Protein AF-A0A6B1FBA2-F1 (afdb_monomer_lite)

Sequence (169 aa):
AGSIALGFVHRDDWRVPEAFLERSCPAPGEVLRLLRRIRSGRKRAASSPLEALIGPGSARVPHLKWLHRSGALRLDPVLAEWVENWPDGEAEGPPAASGPLLELTGVAPDLAPLTTARGQALGRLRAMQRYCRTRRCRRVALLRYLGETPERRHCGSCDRCERGRRVAS

pLDDT: mean 77.86, std 15.71, range [29.22, 95.81]

Secondary structure (DSSP, 8-state):
----------TT--HHHHHHHHHHS--HHHHHHHHHHHHHHHHH-TT--HHHHH-SSGGGHHHHHHHHHTTSEEPPHHHHHHHHS--TTT--SS-TT--S--EE--PPP--HHHHHHHHHHHHHHHHHHHHHH-SS-HHHHHHHHTT---SSS--SSSHHHHHHHHH--

Structure (mmCIF, N/CA/C/O backbone):
data_AF-A0A6B1FBA2-F1
#
_entry.id   AF-A0A6B1FBA2-F1
#
loop_
_atom_site.group_PDB
_atom_site.id
_atom_site.type_symbol
_atom_site.label_atom_id
_atom_site.label_alt_id
_atom_site.label_comp_id
_atom_site.label_asym_id
_atom_site.label_entity_id
_atom_site.label_seq_id
_atom_site.pdbx_PDB_ins_code
_atom_site.Cartn_x
_atom_site.Cartn_y
_atom_site.Cartn_z
_atom_site.occupancy
_atom_site.B_iso_or_equiv
_atom_site.auth_seq_id
_atom_site.auth_comp_id
_atom_site.auth_asym_id
_atom_site.auth_atom_id
_atom_site.pdbx_PDB_model_num
ATOM 1 N N . ALA A 1 1 ? -10.438 38.300 8.761 1.00 35.00 1 ALA A N 1
ATOM 2 C CA . ALA A 1 1 ? -10.569 36.988 9.425 1.00 35.00 1 ALA A CA 1
ATOM 3 C C . ALA A 1 1 ? -11.259 36.028 8.461 1.00 35.00 1 ALA A C 1
ATOM 5 O O . ALA A 1 1 ? -12.471 36.094 8.302 1.00 35.00 1 ALA A O 1
ATOM 6 N N . GLY A 1 2 ? -10.478 35.241 7.717 1.00 31.25 2 GLY A N 1
ATOM 7 C CA . GLY A 1 2 ? -11.001 34.288 6.737 1.00 31.25 2 GLY A CA 1
ATOM 8 C C . GLY A 1 2 ? -11.476 33.024 7.441 1.00 31.25 2 GLY A C 1
ATOM 9 O O . GLY A 1 2 ? -10.662 32.272 7.969 1.00 31.25 2 GLY A O 1
ATOM 10 N N . SER A 1 3 ? -12.791 32.823 7.484 1.00 29.22 3 SER A N 1
ATOM 11 C CA . SER A 1 3 ? -13.399 31.585 7.964 1.00 29.22 3 SER A CA 1
ATOM 12 C C . SER A 1 3 ? -13.072 30.472 6.970 1.00 29.22 3 SER A C 1
ATOM 14 O O . SER A 1 3 ? -13.611 30.442 5.864 1.00 29.22 3 SER A O 1
ATOM 16 N N . ILE A 1 4 ? -12.153 29.579 7.337 1.00 34.31 4 ILE A N 1
ATOM 17 C CA . ILE A 1 4 ? -11.963 28.319 6.621 1.00 34.31 4 ILE A CA 1
ATOM 18 C C . ILE A 1 4 ? -13.212 27.494 6.916 1.00 34.31 4 ILE A C 1
ATOM 20 O O . ILE A 1 4 ? -13.359 26.925 7.999 1.00 34.31 4 ILE A O 1
ATOM 24 N N . ALA A 1 5 ? -14.134 27.464 5.957 1.00 34.12 5 ALA A N 1
ATOM 25 C CA . ALA A 1 5 ? -15.217 26.501 5.945 1.00 34.12 5 ALA A CA 1
ATOM 26 C C . ALA A 1 5 ? -14.583 25.107 5.858 1.00 34.12 5 ALA A C 1
ATOM 28 O O . ALA A 1 5 ? -14.230 24.633 4.779 1.00 34.12 5 ALA A O 1
ATOM 29 N N . LEU A 1 6 ? -14.385 24.467 7.012 1.00 37.44 6 LEU A N 1
ATOM 30 C CA . LEU A 1 6 ? -14.088 23.045 7.102 1.00 37.44 6 LEU A CA 1
ATOM 31 C C . LEU A 1 6 ? -15.294 22.318 6.510 1.00 37.44 6 LEU A C 1
ATOM 33 O O . LEU A 1 6 ? -16.288 22.073 7.194 1.00 37.44 6 LEU A O 1
ATOM 37 N N . GLY A 1 7 ? -15.230 22.054 5.203 1.00 38.41 7 GLY A N 1
ATOM 38 C CA . GLY A 1 7 ? -16.217 21.263 4.493 1.00 38.41 7 GLY A CA 1
ATOM 39 C C . GLY A 1 7 ? -16.439 19.972 5.266 1.00 38.41 7 GLY A C 1
ATOM 40 O O . GLY A 1 7 ? -15.494 19.233 5.546 1.00 38.41 7 GLY A O 1
ATOM 41 N N . PHE A 1 8 ? -17.685 19.740 5.674 1.00 40.06 8 PHE A N 1
ATOM 42 C CA . PHE A 1 8 ? -18.096 18.514 6.338 1.00 40.06 8 PHE A CA 1
ATOM 43 C C . PHE A 1 8 ? -17.700 17.330 5.450 1.00 40.06 8 PHE A C 1
ATOM 45 O O . PHE A 1 8 ? -18.339 17.074 4.430 1.00 40.06 8 PHE A O 1
ATOM 52 N N . VAL A 1 9 ? -16.648 16.603 5.834 1.00 48.12 9 VAL A N 1
ATOM 53 C CA . VAL A 1 9 ? -16.300 15.322 5.216 1.00 48.12 9 VAL A CA 1
ATOM 54 C C . VAL A 1 9 ? -17.497 14.406 5.446 1.00 48.12 9 VAL A C 1
ATOM 56 O O . VAL A 1 9 ? -17.805 14.039 6.586 1.00 48.12 9 VAL A O 1
ATOM 59 N N . HIS A 1 10 ? -18.238 14.122 4.372 1.00 50.69 10 HIS A N 1
ATOM 60 C CA . HIS A 1 10 ? -19.458 13.332 4.442 1.00 50.69 10 HIS A CA 1
ATOM 61 C C . HIS A 1 10 ? -19.144 11.978 5.082 1.00 50.69 10 HIS A C 1
ATOM 63 O O . HIS A 1 10 ? -18.052 11.426 4.942 1.00 50.69 10 HIS A O 1
ATOM 69 N N . ARG A 1 11 ? -20.127 11.413 5.783 1.00 51.66 11 ARG A N 1
ATOM 70 C CA . ARG A 1 11 ? -19.979 10.197 6.594 1.00 51.66 11 ARG A CA 1
ATOM 71 C C . ARG A 1 11 ? -19.453 8.989 5.804 1.00 51.66 11 ARG A C 1
ATOM 73 O O . ARG A 1 11 ? -18.939 8.072 6.438 1.00 51.66 11 ARG A O 1
ATOM 80 N N . ASP A 1 12 ? -19.502 9.045 4.474 1.00 56.59 12 ASP A N 1
ATOM 81 C CA . ASP A 1 12 ? -19.060 8.032 3.510 1.00 56.59 12 ASP A CA 1
ATOM 82 C C . ASP A 1 12 ? -18.061 8.572 2.472 1.00 56.59 12 ASP A C 1
ATOM 84 O O . ASP A 1 12 ? -17.945 8.008 1.390 1.00 56.59 12 ASP A O 1
ATOM 88 N N . ASP A 1 13 ? -17.336 9.654 2.767 1.00 68.06 13 ASP A N 1
ATOM 89 C CA . ASP A 1 13 ? -16.312 10.162 1.853 1.00 68.06 13 ASP A CA 1
ATOM 90 C C . ASP A 1 13 ? -15.094 9.221 1.817 1.00 68.06 13 ASP A C 1
ATOM 92 O O . ASP A 1 13 ? -14.180 9.267 2.645 1.00 68.06 13 ASP A O 1
ATOM 96 N N . TRP A 1 14 ? -15.132 8.290 0.866 1.00 69.44 14 TRP A N 1
ATOM 97 C CA . TRP A 1 14 ? -14.078 7.320 0.586 1.00 69.44 14 TRP A CA 1
ATOM 98 C C . TRP A 1 14 ? -12.980 7.892 -0.313 1.00 69.44 14 TRP A C 1
ATOM 100 O O . TRP A 1 14 ? -11.947 7.242 -0.467 1.00 69.44 14 TRP A O 1
ATOM 110 N N . ARG A 1 15 ? -13.153 9.106 -0.853 1.00 74.31 15 ARG A N 1
ATOM 111 C CA . ARG A 1 15 ? -12.244 9.674 -1.856 1.00 74.31 15 ARG A CA 1
ATOM 112 C C . ARG A 1 15 ? -10.871 9.978 -1.274 1.00 74.31 15 ARG A C 1
ATOM 114 O O . ARG A 1 15 ? -9.863 9.652 -1.890 1.00 74.31 15 ARG A O 1
ATOM 121 N N . VAL A 1 16 ? -10.813 10.550 -0.069 1.00 75.00 16 VAL A N 1
ATOM 122 C CA . VAL A 1 16 ? -9.533 10.878 0.586 1.00 75.00 16 VAL A CA 1
ATOM 123 C C . VAL A 1 16 ? -8.763 9.612 0.992 1.00 75.00 16 VAL A C 1
ATOM 125 O O . VAL A 1 16 ? -7.593 9.489 0.620 1.00 75.00 16 VAL A O 1
ATOM 128 N N . PRO A 1 17 ? -9.373 8.629 1.688 1.00 77.25 17 PRO A N 1
ATOM 129 C CA . PRO A 1 17 ? -8.674 7.389 2.004 1.00 77.25 17 PRO A CA 1
ATOM 130 C C . PRO A 1 17 ? -8.264 6.576 0.777 1.00 77.25 17 PRO A C 1
ATOM 132 O O . PRO A 1 17 ? -7.209 5.949 0.794 1.00 77.25 17 PRO A O 1
ATOM 135 N N . GLU A 1 18 ? -9.074 6.568 -0.280 1.00 78.38 18 GLU A N 1
ATOM 136 C CA . GLU A 1 18 ? -8.718 5.877 -1.514 1.00 78.38 18 GLU A CA 1
ATOM 137 C C . GLU A 1 18 ? -7.554 6.562 -2.232 1.00 78.38 18 GLU A C 1
ATOM 139 O O . GLU A 1 18 ? -6.600 5.882 -2.599 1.00 78.38 18 GLU A O 1
ATOM 144 N N . ALA A 1 19 ? -7.571 7.890 -2.363 1.00 77.69 19 ALA A N 1
ATOM 145 C CA . ALA A 1 19 ? -6.457 8.625 -2.953 1.00 77.69 19 ALA A CA 1
ATOM 146 C C . ALA A 1 19 ? -5.146 8.361 -2.194 1.00 77.69 19 ALA A C 1
ATOM 148 O O . ALA A 1 19 ? -4.102 8.148 -2.810 1.00 77.69 19 ALA A O 1
ATOM 149 N N . PHE A 1 20 ? -5.199 8.301 -0.860 1.00 79.56 20 PHE A N 1
ATOM 150 C CA . PHE A 1 20 ? -4.050 7.927 -0.036 1.00 79.56 20 PHE A CA 1
ATOM 151 C C . PHE A 1 20 ? -3.588 6.482 -0.289 1.00 79.56 20 PHE A C 1
ATOM 153 O O . PHE A 1 20 ? -2.387 6.219 -0.395 1.00 79.56 20 PHE A O 1
ATOM 160 N N . LEU A 1 21 ? -4.528 5.538 -0.413 1.00 83.31 21 LEU A N 1
ATOM 161 C CA . LEU A 1 21 ? -4.221 4.142 -0.726 1.00 83.31 21 LEU A CA 1
ATOM 162 C C . LEU A 1 21 ? -3.608 3.986 -2.116 1.00 83.31 21 LEU A C 1
ATOM 164 O O . LEU A 1 21 ? -2.653 3.231 -2.247 1.00 83.31 21 LEU A O 1
ATOM 168 N N . GLU A 1 22 ? -4.096 4.698 -3.131 1.00 81.88 22 GLU A N 1
ATOM 169 C CA . GLU A 1 22 ? -3.508 4.666 -4.475 1.00 81.88 22 GLU A CA 1
ATOM 170 C C . GLU A 1 22 ? -2.104 5.277 -4.512 1.00 81.88 22 GLU A C 1
ATOM 172 O O . GLU A 1 22 ? -1.227 4.757 -5.201 1.00 81.88 22 GLU A O 1
ATOM 177 N N . ARG A 1 23 ? -1.851 6.330 -3.724 1.00 80.56 23 ARG A N 1
ATOM 178 C CA . ARG A 1 23 ? -0.509 6.920 -3.591 1.00 80.56 23 ARG A CA 1
ATOM 179 C C . ARG A 1 23 ? 0.477 6.005 -2.865 1.00 80.56 23 ARG A C 1
ATOM 181 O O . ARG A 1 23 ? 1.642 5.942 -3.237 1.00 80.56 23 ARG A O 1
ATOM 188 N N . SER A 1 24 ? 0.009 5.274 -1.855 1.00 79.12 24 SER A N 1
ATOM 189 C CA . SER A 1 24 ? 0.869 4.440 -1.002 1.00 79.12 24 SER A CA 1
ATOM 190 C C . SER A 1 24 ? 1.047 3.011 -1.523 1.00 79.12 24 SER A C 1
ATOM 192 O O . SER A 1 24 ? 2.097 2.394 -1.353 1.00 79.12 24 SER A O 1
ATOM 194 N N . CYS A 1 25 ? -0.014 2.439 -2.088 1.00 86.12 25 CYS A N 1
ATOM 195 C CA . CYS A 1 25 ? -0.141 1.031 -2.459 1.00 86.12 25 CYS A CA 1
ATOM 196 C C . CYS A 1 25 ? -1.031 0.917 -3.714 1.00 86.12 25 CYS A C 1
ATOM 198 O O . CYS A 1 25 ? -2.195 0.499 -3.597 1.00 86.12 25 CYS A O 1
ATOM 200 N N . PRO A 1 26 ? -0.519 1.296 -4.902 1.00 88.56 26 PRO A N 1
ATOM 201 C CA . PRO A 1 26 ? -1.318 1.365 -6.122 1.00 88.56 26 PRO A CA 1
ATOM 202 C C . PRO A 1 26 ? -1.982 0.026 -6.454 1.00 88.56 26 PRO A C 1
ATOM 204 O O . PRO A 1 26 ? -1.472 -1.047 -6.120 1.00 88.56 26 PRO A O 1
ATOM 207 N N . ALA A 1 27 ? -3.139 0.059 -7.109 1.00 89.00 27 ALA A N 1
ATOM 208 C CA . ALA A 1 27 ? -3.820 -1.174 -7.489 1.00 89.00 27 ALA A CA 1
ATOM 209 C C . ALA A 1 27 ? -2.959 -2.022 -8.464 1.00 89.00 27 ALA A C 1
ATOM 211 O O . ALA A 1 27 ? -2.482 -1.493 -9.474 1.00 89.00 27 ALA A O 1
ATOM 212 N N . PRO A 1 28 ? -2.817 -3.353 -8.262 1.00 91.06 28 PRO A N 1
ATOM 213 C CA . PRO A 1 28 ? -2.032 -4.213 -9.160 1.00 91.06 28 PRO A CA 1
ATOM 214 C C . PRO A 1 28 ? -2.448 -4.114 -10.633 1.00 91.06 28 PRO A C 1
ATOM 216 O O . PRO A 1 28 ? -1.610 -4.103 -11.534 1.00 91.06 28 PRO A O 1
ATOM 219 N N . GLY A 1 29 ? -3.753 -3.975 -10.889 1.00 90.75 29 GLY A N 1
ATOM 220 C CA . GLY A 1 29 ? -4.280 -3.782 -12.238 1.00 90.75 29 GLY A CA 1
ATOM 221 C C . GLY A 1 29 ? -3.806 -2.481 -12.893 1.00 90.75 29 GLY A C 1
ATOM 222 O O . GLY A 1 29 ? -3.501 -2.482 -14.084 1.00 90.75 29 GLY A O 1
ATOM 223 N N . GLU A 1 30 ? -3.697 -1.388 -12.132 1.00 89.69 30 GLU A N 1
ATOM 224 C CA . GLU A 1 30 ? -3.187 -0.105 -12.633 1.00 89.69 30 GLU A CA 1
ATOM 225 C C . GLU A 1 30 ? -1.685 -0.155 -12.914 1.00 89.69 30 GLU A C 1
ATOM 227 O O . GLU A 1 30 ? -1.228 0.321 -13.954 1.00 89.69 30 GLU A O 1
ATOM 232 N N . VAL A 1 31 ? -0.921 -0.835 -12.058 1.00 90.94 31 VAL A N 1
ATOM 233 C CA . VAL A 1 31 ? 0.511 -1.083 -12.278 1.00 90.94 31 VAL A CA 1
ATOM 234 C C . VAL A 1 31 ? 0.734 -1.858 -13.576 1.00 90.94 31 VAL A C 1
ATOM 236 O O . VAL A 1 31 ? 1.542 -1.462 -14.420 1.00 90.94 31 VAL A O 1
ATOM 239 N N . LEU A 1 32 ? -0.036 -2.927 -13.795 1.00 91.38 32 LEU A N 1
ATOM 240 C CA . LEU A 1 32 ? 0.027 -3.700 -15.034 1.00 91.38 32 LEU A CA 1
ATOM 241 C C . LEU A 1 32 ? -0.436 -2.904 -16.259 1.00 91.38 32 LEU A C 1
ATOM 243 O O . LEU A 1 32 ? 0.078 -3.129 -17.358 1.00 91.38 32 LEU A O 1
ATOM 247 N N . ARG A 1 33 ? -1.420 -2.007 -16.111 1.00 90.38 33 ARG A N 1
ATOM 248 C CA . ARG A 1 33 ? -1.846 -1.102 -17.190 1.00 90.38 33 ARG A CA 1
ATOM 249 C C . ARG A 1 33 ? -0.726 -0.140 -17.567 1.00 90.38 33 ARG A C 1
ATOM 251 O O . ARG A 1 33 ? -0.450 0.005 -18.759 1.00 90.38 33 ARG A O 1
ATOM 258 N N . LEU A 1 34 ? -0.043 0.450 -16.586 1.00 87.12 34 LEU A N 1
ATOM 259 C CA . LEU A 1 34 ? 1.104 1.316 -16.842 1.00 87.12 34 LEU A CA 1
ATOM 260 C C . LEU A 1 34 ? 2.241 0.548 -17.526 1.00 87.12 34 LEU A C 1
ATOM 262 O O . LEU A 1 34 ? 2.741 0.997 -18.554 1.00 87.12 34 LEU A O 1
ATOM 266 N N . LEU A 1 35 ? 2.598 -0.640 -17.032 1.00 87.62 35 LEU A N 1
ATOM 267 C CA . LEU A 1 35 ? 3.647 -1.458 -17.647 1.00 87.62 35 LEU A CA 1
ATOM 268 C C . LEU A 1 35 ? 3.313 -1.830 -19.100 1.00 87.62 35 LEU A C 1
ATOM 270 O O . LEU A 1 35 ? 4.174 -1.755 -19.978 1.00 87.62 35 LEU A O 1
ATOM 274 N N . ARG A 1 36 ? 2.053 -2.188 -19.385 1.00 88.88 36 ARG A N 1
ATOM 275 C CA . ARG A 1 36 ? 1.575 -2.440 -20.755 1.00 88.88 36 ARG A CA 1
ATOM 276 C C . ARG A 1 36 ? 1.690 -1.197 -21.633 1.00 88.88 36 ARG A C 1
ATOM 278 O O . ARG A 1 36 ? 2.160 -1.307 -22.765 1.00 88.88 36 ARG A O 1
ATOM 285 N N . ARG A 1 37 ? 1.325 -0.025 -21.108 1.00 85.31 37 ARG A N 1
ATOM 286 C CA . ARG A 1 37 ? 1.469 1.256 -21.808 1.00 85.31 37 ARG A CA 1
ATOM 287 C C . ARG A 1 37 ? 2.935 1.544 -22.137 1.00 85.31 37 ARG A C 1
ATOM 289 O O . ARG A 1 37 ? 3.231 1.792 -23.303 1.00 85.31 37 ARG A O 1
ATOM 296 N N . ILE A 1 38 ? 3.848 1.403 -21.171 1.00 82.38 38 ILE A N 1
ATOM 297 C CA . ILE A 1 38 ? 5.298 1.585 -21.369 1.00 82.38 38 ILE A CA 1
ATOM 298 C C . ILE A 1 38 ? 5.825 0.629 -22.450 1.00 82.38 38 ILE A C 1
ATOM 300 O O . ILE A 1 38 ? 6.469 1.068 -23.402 1.00 82.38 38 ILE A O 1
ATOM 304 N N . ARG A 1 39 ? 5.483 -0.665 -22.366 1.00 84.19 39 ARG A N 1
ATOM 305 C CA . ARG A 1 39 ? 5.849 -1.673 -23.379 1.00 84.19 39 ARG A CA 1
ATOM 306 C C . ARG A 1 39 ? 5.338 -1.308 -24.773 1.00 84.19 39 ARG A C 1
ATOM 308 O O . ARG A 1 39 ? 6.073 -1.437 -25.747 1.00 84.19 39 ARG A O 1
ATOM 315 N N . SER A 1 40 ? 4.091 -0.852 -24.877 1.00 81.69 40 SER A N 1
ATOM 316 C CA . SER A 1 40 ? 3.491 -0.466 -26.158 1.00 81.69 40 SER A CA 1
ATOM 317 C C . SER A 1 40 ? 4.092 0.817 -26.744 1.00 81.69 40 SER A C 1
ATOM 319 O O . SER A 1 40 ? 4.257 0.902 -27.957 1.00 81.69 40 SER A O 1
ATOM 321 N N . GLY A 1 41 ? 4.468 1.781 -25.896 1.00 75.19 41 GLY A N 1
ATOM 322 C CA . GLY A 1 41 ? 5.102 3.035 -26.304 1.00 75.19 41 GLY A CA 1
ATOM 323 C C . GLY A 1 41 ? 6.516 2.816 -26.835 1.00 75.19 41 GLY A C 1
ATOM 324 O O . GLY A 1 41 ? 6.831 3.279 -27.926 1.00 75.19 41 GLY A O 1
ATOM 325 N N . ARG A 1 42 ? 7.321 1.991 -26.148 1.00 70.81 42 ARG A N 1
ATOM 326 C CA . ARG A 1 42 ? 8.660 1.577 -26.614 1.00 70.81 42 ARG A CA 1
ATOM 327 C C . ARG A 1 42 ? 8.639 0.888 -27.979 1.00 70.81 42 ARG A C 1
ATOM 329 O O . ARG A 1 42 ? 9.555 1.087 -28.766 1.00 70.81 42 ARG A O 1
ATOM 336 N N . LYS A 1 43 ? 7.602 0.092 -28.276 1.00 67.50 43 LYS A N 1
ATOM 337 C CA . LYS A 1 43 ? 7.435 -0.533 -29.602 1.00 67.50 43 LYS A CA 1
ATOM 338 C C . LYS A 1 43 ? 7.170 0.485 -30.717 1.00 67.50 43 LYS A C 1
ATOM 340 O O . LYS A 1 43 ? 7.442 0.179 -31.869 1.00 67.50 43 LYS A O 1
ATOM 345 N N . ARG A 1 44 ? 6.597 1.649 -30.392 1.00 60.78 44 ARG A N 1
ATOM 346 C CA . ARG A 1 44 ? 6.187 2.676 -31.366 1.00 60.78 44 ARG A CA 1
ATOM 347 C C . ARG A 1 44 ? 7.224 3.787 -31.542 1.00 60.78 44 ARG A C 1
ATOM 349 O O . ARG A 1 44 ? 7.284 4.369 -32.615 1.00 60.78 44 ARG A O 1
ATOM 356 N N . ALA A 1 45 ? 8.036 4.062 -30.522 1.00 57.91 45 ALA A N 1
ATOM 357 C CA . ALA A 1 45 ? 9.146 5.006 -30.586 1.00 57.91 45 ALA A CA 1
ATOM 358 C C . ALA A 1 45 ? 10.243 4.594 -29.589 1.00 57.91 45 ALA A C 1
ATOM 360 O O . ALA A 1 45 ? 9.987 4.491 -28.386 1.00 57.91 45 ALA A O 1
ATOM 361 N N . ALA A 1 46 ? 11.463 4.370 -30.091 1.00 54.94 46 ALA A N 1
ATOM 362 C CA . ALA A 1 46 ? 12.610 3.893 -29.308 1.00 54.94 46 ALA A CA 1
ATOM 363 C C . ALA A 1 46 ? 13.014 4.846 -28.160 1.00 54.94 46 ALA A C 1
ATOM 365 O O . ALA A 1 46 ? 13.579 4.401 -27.163 1.00 54.94 46 ALA A O 1
ATOM 366 N N . SER A 1 47 ? 12.659 6.128 -28.268 1.00 54.00 47 SER A N 1
ATOM 367 C CA . SER A 1 47 ? 12.956 7.199 -27.312 1.00 54.00 47 SER A CA 1
ATOM 368 C C . SER A 1 47 ? 11.714 8.061 -27.046 1.00 54.00 47 SER A C 1
ATOM 370 O O . SER A 1 47 ? 11.672 9.249 -27.347 1.00 54.00 47 SER A O 1
ATOM 372 N N . SER A 1 48 ? 10.651 7.463 -26.499 1.00 55.62 48 SER A N 1
ATOM 373 C CA . SER A 1 48 ? 9.528 8.267 -25.993 1.00 55.62 48 SER A CA 1
ATOM 374 C C . SER A 1 48 ? 9.934 8.983 -24.697 1.00 55.62 48 SER A C 1
ATOM 376 O O . SER A 1 48 ? 10.408 8.298 -23.783 1.00 55.62 48 SER A O 1
ATOM 378 N N . PRO A 1 49 ? 9.711 10.307 -24.573 1.00 62.59 49 PRO A N 1
ATOM 379 C CA . PRO A 1 49 ? 9.878 11.020 -23.313 1.00 62.59 49 PRO A CA 1
ATOM 380 C C . PRO A 1 49 ? 9.058 10.349 -22.214 1.00 62.59 49 PRO 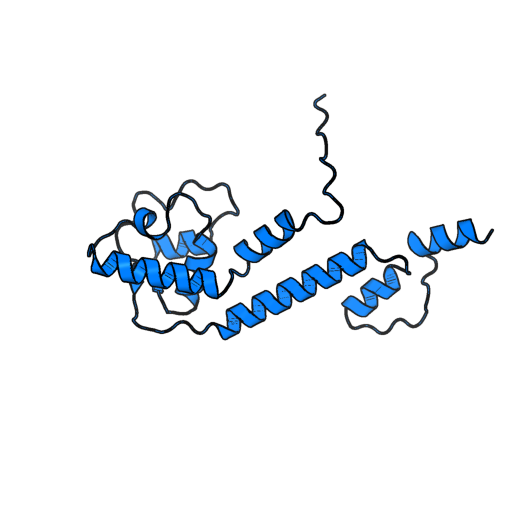A C 1
ATOM 382 O O . PRO A 1 49 ? 7.942 9.877 -22.458 1.00 62.59 49 PRO A O 1
ATOM 385 N N . LEU A 1 50 ? 9.601 10.318 -20.999 1.00 64.75 50 LEU A N 1
ATOM 386 C CA . LEU A 1 50 ? 8.945 9.736 -19.833 1.00 64.75 50 LEU A CA 1
ATOM 387 C C . LEU A 1 50 ? 7.506 10.260 -19.689 1.00 64.75 50 LEU A C 1
ATOM 389 O O . LEU A 1 50 ? 6.573 9.472 -19.558 1.00 64.75 50 LEU A O 1
ATOM 393 N N . GLU A 1 51 ? 7.311 11.568 -19.835 1.00 65.12 51 GLU A N 1
ATOM 394 C CA . GLU A 1 51 ? 6.013 12.250 -19.759 1.00 65.12 51 GLU A CA 1
ATOM 395 C C . GLU A 1 51 ? 4.980 11.722 -20.767 1.00 65.12 51 GLU A C 1
ATOM 397 O O . GLU A 1 51 ? 3.800 11.594 -20.440 1.00 65.12 51 GLU A O 1
ATOM 402 N N . ALA A 1 52 ? 5.399 11.300 -21.965 1.00 65.19 52 ALA A N 1
ATOM 403 C CA . ALA A 1 52 ? 4.497 10.678 -22.938 1.00 65.19 52 ALA A CA 1
ATOM 404 C C . ALA A 1 52 ? 3.992 9.298 -22.456 1.00 65.19 52 ALA A C 1
ATOM 406 O O . ALA A 1 52 ? 2.857 8.879 -22.737 1.00 65.19 52 ALA A O 1
ATOM 407 N N . LEU A 1 53 ? 4.824 8.586 -21.688 1.00 65.19 53 LEU A N 1
ATOM 408 C CA . LEU A 1 53 ? 4.541 7.248 -21.171 1.00 65.19 53 LEU A CA 1
ATOM 409 C C . LEU A 1 53 ? 3.704 7.288 -19.887 1.00 65.19 53 LEU A C 1
ATOM 411 O O . LEU A 1 53 ? 2.716 6.551 -19.788 1.00 65.19 53 LEU A O 1
ATOM 415 N N . ILE A 1 54 ? 4.045 8.160 -18.936 1.00 67.44 54 ILE A N 1
ATOM 416 C CA . ILE A 1 54 ? 3.301 8.313 -17.675 1.00 67.44 54 ILE A CA 1
ATOM 417 C C . ILE A 1 54 ? 2.108 9.266 -17.770 1.00 67.44 54 ILE A C 1
ATOM 419 O O . ILE A 1 54 ? 1.153 9.076 -17.016 1.00 67.44 54 ILE A O 1
ATOM 423 N N . GLY A 1 55 ? 2.055 10.136 -18.776 1.00 64.25 55 GLY A N 1
ATOM 424 C CA . GLY A 1 55 ? 1.048 11.187 -18.904 1.00 64.25 55 GLY A CA 1
ATOM 425 C C . GLY A 1 55 ? 1.438 12.453 -18.133 1.00 64.25 55 GLY A C 1
ATOM 426 O O . GLY A 1 55 ? 2.371 12.414 -17.331 1.00 64.25 55 GLY A O 1
ATOM 427 N N . PRO A 1 56 ? 0.733 13.571 -18.375 1.00 56.66 56 PRO A N 1
ATOM 428 C CA . PRO A 1 56 ? 0.956 14.801 -17.632 1.00 56.66 56 PRO A CA 1
ATOM 429 C C . PRO A 1 56 ? 0.570 14.600 -16.164 1.00 56.66 56 PRO A C 1
ATOM 431 O O . PRO A 1 56 ? -0.492 14.053 -15.852 1.00 56.66 56 PRO A O 1
ATOM 434 N N . GLY A 1 57 ? 1.438 15.063 -15.272 1.00 61.47 57 GLY A N 1
ATOM 435 C CA . GLY A 1 57 ? 1.213 15.021 -13.836 1.00 61.47 57 GLY A CA 1
ATOM 436 C C . GLY A 1 57 ? 1.706 13.750 -13.144 1.00 61.47 57 GLY A C 1
ATOM 437 O O . GLY A 1 57 ? 1.980 12.699 -13.721 1.00 61.47 57 GLY A O 1
ATOM 438 N N . SER A 1 58 ? 1.811 13.867 -11.832 1.00 66.31 58 SER A N 1
ATOM 439 C CA . SER A 1 58 ? 2.507 12.942 -10.945 1.00 66.31 58 SER A CA 1
ATOM 440 C C . SER A 1 58 ? 1.695 11.759 -10.430 1.00 66.31 58 SER A C 1
ATOM 442 O O . SER A 1 58 ? 2.187 10.935 -9.658 1.00 66.31 58 SER A O 1
ATOM 444 N N . ALA A 1 59 ? 0.450 11.614 -10.883 1.00 71.38 59 ALA A N 1
ATOM 445 C CA . ALA A 1 59 ? -0.471 10.587 -10.398 1.00 71.38 59 ALA A CA 1
ATOM 446 C C . ALA A 1 59 ? 0.045 9.144 -10.590 1.00 71.38 59 ALA A C 1
ATOM 448 O O . ALA A 1 59 ? -0.422 8.217 -9.930 1.00 71.38 59 ALA A O 1
ATOM 449 N N . ARG A 1 60 ? 1.015 8.932 -11.491 1.00 81.06 60 ARG A N 1
ATOM 450 C CA . ARG A 1 60 ? 1.592 7.611 -11.788 1.00 81.06 60 ARG A CA 1
ATOM 451 C C . ARG A 1 60 ? 2.957 7.351 -11.155 1.00 81.06 60 ARG A C 1
ATOM 453 O O . ARG A 1 60 ? 3.468 6.241 -11.296 1.00 81.06 60 ARG A O 1
ATOM 460 N N . VAL A 1 61 ? 3.518 8.304 -10.414 1.00 82.00 61 VAL A N 1
ATOM 461 C CA . VAL A 1 61 ? 4.801 8.122 -9.717 1.00 82.00 61 VAL A CA 1
ATOM 462 C C . VAL A 1 61 ? 4.787 6.930 -8.747 1.00 82.00 61 VAL A C 1
ATOM 464 O O . VAL A 1 61 ? 5.713 6.123 -8.820 1.00 82.00 61 VAL A O 1
ATOM 467 N N . PRO A 1 62 ? 3.720 6.681 -7.958 1.00 86.50 62 PRO A N 1
ATOM 468 C CA . PRO A 1 62 ? 3.628 5.476 -7.125 1.00 86.50 62 PRO A CA 1
ATOM 469 C C . PRO A 1 62 ? 3.768 4.165 -7.909 1.00 86.50 62 PRO A C 1
ATOM 471 O O . PRO A 1 62 ? 4.356 3.192 -7.438 1.00 86.50 62 PRO A O 1
ATOM 474 N N . HIS A 1 63 ? 3.246 4.141 -9.136 1.00 88.56 63 HIS A N 1
ATOM 475 C CA . HIS A 1 63 ? 3.280 2.968 -10.000 1.00 88.56 63 HIS A CA 1
ATOM 476 C C . HIS A 1 63 ? 4.682 2.751 -10.574 1.00 88.56 63 HIS A C 1
ATOM 478 O O . HIS A 1 63 ? 5.157 1.617 -10.614 1.00 88.56 63 HIS A O 1
ATOM 484 N N . LEU A 1 64 ? 5.358 3.830 -10.985 1.00 86.81 64 LEU A N 1
ATOM 485 C CA . LEU A 1 64 ? 6.758 3.786 -11.415 1.00 86.81 64 LEU A CA 1
ATOM 486 C C . LEU A 1 64 ? 7.678 3.329 -10.286 1.00 86.81 64 LEU A C 1
ATOM 488 O O . LEU A 1 64 ? 8.485 2.428 -10.495 1.00 86.81 64 LEU A O 1
ATOM 492 N N . LYS A 1 65 ? 7.507 3.906 -9.092 1.00 88.25 65 LYS A N 1
ATOM 493 C CA . LYS A 1 65 ? 8.248 3.549 -7.878 1.00 88.25 65 LYS A CA 1
ATOM 494 C C . LYS A 1 65 ? 8.167 2.059 -7.609 1.00 88.25 65 LYS A C 1
ATOM 496 O O . LYS A 1 65 ? 9.172 1.390 -7.383 1.00 88.25 65 LYS A O 1
ATOM 501 N N . TRP A 1 66 ? 6.958 1.519 -7.694 1.00 89.88 66 TRP A N 1
ATOM 502 C CA . TRP A 1 66 ? 6.748 0.101 -7.491 1.00 89.88 66 TRP A CA 1
ATOM 503 C C . TRP A 1 66 ? 7.376 -0.757 -8.597 1.00 89.88 66 TRP A C 1
ATOM 505 O O . TRP A 1 66 ? 8.086 -1.714 -8.295 1.00 89.88 66 TRP A O 1
ATOM 515 N N . LEU A 1 67 ? 7.169 -0.406 -9.872 1.00 89.44 67 LEU A N 1
ATOM 516 C CA . LEU A 1 67 ? 7.764 -1.136 -10.998 1.00 89.44 67 LEU A CA 1
ATOM 517 C C . LEU A 1 67 ? 9.293 -1.160 -10.906 1.00 89.44 67 LEU A C 1
ATOM 519 O O . LEU A 1 67 ? 9.894 -2.203 -11.161 1.00 89.44 67 LEU A O 1
ATOM 523 N N . HIS A 1 68 ? 9.897 -0.051 -10.478 1.00 88.81 68 HIS A N 1
ATOM 524 C CA . HIS A 1 68 ? 11.326 0.048 -10.227 1.00 88.81 68 HIS A CA 1
ATOM 525 C C . HIS A 1 68 ? 11.788 -0.909 -9.123 1.00 88.81 68 HIS A C 1
ATOM 527 O O . HIS A 1 68 ? 12.641 -1.761 -9.361 1.00 88.81 68 HIS A O 1
ATOM 533 N N . ARG A 1 69 ? 11.155 -0.848 -7.946 1.00 88.31 69 ARG A N 1
ATOM 534 C CA . ARG A 1 69 ? 11.472 -1.728 -6.808 1.00 88.31 69 ARG A CA 1
ATOM 535 C C . ARG A 1 69 ? 11.245 -3.212 -7.105 1.00 88.31 69 ARG A C 1
ATOM 537 O O . ARG A 1 69 ? 11.959 -4.052 -6.575 1.00 88.31 69 ARG A O 1
ATOM 544 N N . SER A 1 70 ? 10.274 -3.538 -7.959 1.00 87.75 70 SER A N 1
ATOM 545 C CA . SER A 1 70 ? 10.005 -4.915 -8.402 1.00 87.75 70 SER A CA 1
ATOM 546 C C . SER A 1 70 ? 11.019 -5.446 -9.425 1.00 87.75 70 SER A C 1
ATOM 548 O O . SER A 1 70 ? 10.964 -6.616 -9.791 1.00 87.75 70 SER A O 1
ATOM 550 N N . GLY A 1 71 ? 11.901 -4.588 -9.951 1.00 86.06 71 GLY A N 1
ATOM 551 C CA . GLY A 1 71 ? 12.859 -4.943 -10.997 1.00 86.06 71 GLY A CA 1
ATOM 552 C C . GLY A 1 71 ? 12.259 -5.076 -12.401 1.00 86.06 71 GLY A C 1
ATOM 553 O O . GLY A 1 71 ? 13.001 -5.325 -13.347 1.00 86.06 71 GLY A O 1
ATOM 554 N N . ALA A 1 72 ? 10.949 -4.868 -12.583 1.00 87.19 72 ALA A N 1
ATOM 555 C CA . ALA A 1 72 ? 10.296 -4.864 -13.901 1.00 87.19 72 ALA A CA 1
ATOM 556 C C . ALA A 1 72 ? 10.686 -3.659 -14.777 1.00 87.19 72 ALA A C 1
ATOM 558 O O . ALA A 1 72 ? 10.367 -3.607 -15.970 1.00 87.19 72 ALA A O 1
ATOM 559 N N . LEU A 1 73 ? 11.346 -2.677 -14.168 1.00 87.06 73 LEU A N 1
ATOM 560 C CA . LEU A 1 73 ? 11.733 -1.418 -14.770 1.00 87.06 73 LEU A CA 1
ATOM 561 C C . LEU A 1 73 ? 13.036 -0.932 -14.130 1.00 87.06 73 LEU A C 1
ATOM 563 O O . LEU A 1 73 ? 13.144 -0.897 -12.905 1.00 87.06 73 LEU A O 1
ATOM 567 N N . ARG A 1 74 ? 14.009 -0.506 -14.930 1.00 85.81 74 ARG A N 1
ATOM 568 C CA . ARG A 1 74 ? 15.119 0.310 -14.423 1.00 85.81 74 ARG A CA 1
ATOM 569 C C . ARG A 1 74 ? 14.876 1.761 -14.788 1.00 85.81 74 ARG A C 1
ATOM 571 O O . ARG A 1 74 ? 14.460 2.056 -15.907 1.00 85.81 74 ARG A O 1
ATOM 578 N N . LEU A 1 75 ? 15.095 2.619 -13.805 1.00 83.00 75 LEU A N 1
ATOM 579 C CA . LEU A 1 75 ? 15.113 4.066 -13.943 1.00 83.00 75 LEU A CA 1
ATOM 580 C C . LEU A 1 75 ? 16.578 4.491 -14.005 1.00 83.00 75 LEU A C 1
ATOM 582 O O . LEU A 1 75 ? 17.418 3.862 -13.354 1.00 83.00 75 LEU A O 1
ATOM 586 N N . ASP A 1 76 ? 16.883 5.541 -14.759 1.00 82.50 76 ASP A N 1
ATOM 587 C CA . ASP A 1 76 ? 18.164 6.220 -14.602 1.00 82.50 76 ASP A CA 1
ATOM 588 C C . ASP A 1 76 ? 18.286 6.793 -13.172 1.00 82.50 76 ASP A C 1
ATOM 590 O O . ASP A 1 76 ? 17.263 7.023 -12.520 1.00 82.50 76 ASP A O 1
ATOM 594 N N . PRO A 1 77 ? 19.507 7.008 -12.650 1.00 83.00 77 PRO A N 1
ATOM 595 C CA . PRO A 1 77 ? 19.703 7.403 -11.255 1.00 83.00 77 PRO A CA 1
ATOM 596 C C . PRO A 1 77 ? 18.971 8.689 -10.851 1.00 83.00 77 PRO A C 1
ATOM 598 O O . PRO A 1 77 ? 18.412 8.743 -9.758 1.00 83.00 77 PRO A O 1
ATOM 601 N N . VAL A 1 78 ? 18.921 9.689 -11.738 1.00 80.31 78 VAL A N 1
ATOM 602 C CA . VAL A 1 78 ? 18.260 10.978 -11.472 1.00 80.31 78 VAL A CA 1
ATOM 603 C C . VAL A 1 78 ? 16.756 10.771 -11.326 1.00 80.31 78 VAL A C 1
ATOM 605 O O . VAL A 1 78 ? 16.132 11.252 -10.379 1.00 80.31 78 VAL A O 1
ATOM 608 N N . LEU A 1 79 ? 16.166 10.000 -12.238 1.00 78.56 79 LEU A N 1
ATOM 609 C CA . LEU A 1 79 ? 14.752 9.669 -12.174 1.00 78.56 79 LEU A CA 1
ATOM 610 C C . LEU A 1 79 ? 14.421 8.745 -10.995 1.00 78.56 79 LEU A C 1
ATOM 612 O O . LEU A 1 79 ? 13.366 8.900 -10.383 1.00 78.56 79 LEU A O 1
ATOM 616 N N . ALA A 1 80 ? 15.294 7.791 -10.667 1.00 83.19 80 ALA A N 1
ATOM 617 C CA . ALA A 1 80 ? 15.123 6.904 -9.521 1.00 83.19 80 ALA A CA 1
ATOM 618 C C . ALA A 1 80 ? 15.055 7.703 -8.215 1.00 83.19 80 ALA A C 1
ATOM 620 O O . ALA A 1 80 ? 14.128 7.513 -7.428 1.00 83.19 80 ALA A O 1
ATOM 621 N N . GLU A 1 81 ? 15.986 8.637 -8.023 1.00 84.62 81 GLU A N 1
ATOM 622 C CA . GLU A 1 81 ? 16.022 9.519 -6.859 1.00 84.62 81 GLU A CA 1
ATOM 623 C C . GLU A 1 81 ? 14.765 10.393 -6.770 1.00 84.62 81 GLU A C 1
ATOM 625 O O . GLU A 1 81 ? 14.133 10.468 -5.714 1.00 84.62 81 GLU A O 1
ATOM 630 N N . TRP A 1 82 ? 14.341 10.990 -7.886 1.00 81.94 82 TRP A N 1
ATOM 631 C CA . TRP A 1 82 ? 13.116 11.789 -7.933 1.00 81.94 82 TRP A CA 1
ATOM 632 C C . TRP A 1 82 ? 11.858 10.960 -7.631 1.00 81.94 82 TRP A C 1
ATOM 634 O O . TRP A 1 82 ? 10.995 11.402 -6.877 1.00 81.94 82 TRP A O 1
ATOM 644 N N . VAL A 1 83 ? 11.748 9.739 -8.168 1.00 82.19 83 VAL A N 1
ATOM 645 C CA . VAL A 1 83 ? 10.620 8.832 -7.893 1.00 82.19 83 VAL A CA 1
ATOM 646 C C . VAL A 1 83 ? 10.611 8.402 -6.422 1.00 82.19 83 VAL A C 1
ATOM 648 O O . VAL A 1 83 ? 9.544 8.250 -5.816 1.00 82.19 83 VAL A O 1
ATOM 651 N N . GLU A 1 84 ? 11.784 8.186 -5.830 1.00 84.00 84 GLU A N 1
ATOM 652 C CA . GLU A 1 84 ? 11.906 7.800 -4.428 1.00 84.00 84 GLU A CA 1
ATOM 653 C C . GLU A 1 84 ? 11.525 8.938 -3.476 1.00 84.00 84 GLU A C 1
ATOM 655 O O . GLU A 1 84 ? 10.775 8.686 -2.527 1.00 84.00 84 GLU A O 1
ATOM 660 N N . ASN A 1 85 ? 11.938 10.169 -3.785 1.00 83.06 85 ASN A N 1
ATOM 661 C CA . ASN A 1 85 ? 11.722 11.368 -2.969 1.00 83.06 85 ASN A CA 1
ATOM 662 C C . ASN A 1 85 ? 10.520 12.219 -3.407 1.00 83.06 85 ASN A C 1
ATOM 664 O O . ASN A 1 85 ? 10.376 13.360 -2.970 1.00 83.06 85 ASN A O 1
ATOM 668 N N . TRP A 1 86 ? 9.664 11.674 -4.271 1.00 75.25 86 TRP A N 1
ATOM 669 C CA . TRP A 1 86 ? 8.512 12.370 -4.829 1.00 75.25 86 TRP A CA 1
ATOM 670 C C . TRP A 1 86 ? 7.626 12.999 -3.731 1.00 75.25 86 TRP A C 1
ATOM 672 O O . TRP A 1 86 ? 7.054 12.257 -2.925 1.00 75.25 86 TRP A O 1
ATOM 682 N N . PRO A 1 87 ? 7.473 14.339 -3.687 1.00 65.94 87 PRO A N 1
ATOM 683 C CA . PRO A 1 87 ? 6.633 14.996 -2.694 1.00 65.94 87 PRO A CA 1
ATOM 684 C C . PRO A 1 87 ? 5.153 14.805 -3.046 1.00 65.94 87 PRO A C 1
ATOM 686 O O . PRO A 1 87 ? 4.745 14.965 -4.197 1.00 65.94 87 PRO A O 1
ATOM 689 N N . AS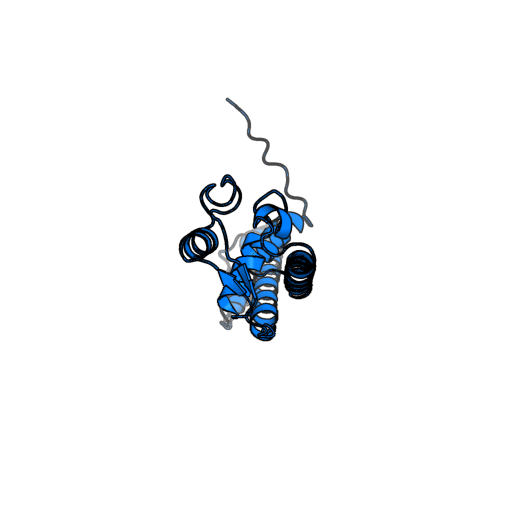P A 1 88 ? 4.333 14.459 -2.052 1.00 64.12 88 ASP A N 1
ATOM 690 C CA . ASP A 1 88 ? 2.917 14.102 -2.206 1.00 64.12 88 ASP A CA 1
ATOM 691 C C . ASP A 1 88 ? 2.032 15.245 -2.758 1.00 64.12 88 ASP A C 1
ATOM 693 O O . ASP A 1 88 ? 1.222 15.828 -2.042 1.00 64.12 88 ASP A O 1
ATOM 697 N N . GLY A 1 89 ? 2.085 15.492 -4.070 1.00 56.62 89 GLY A N 1
ATOM 698 C CA . GLY A 1 89 ? 1.038 16.196 -4.821 1.00 56.62 89 GLY A CA 1
ATOM 699 C C . GLY A 1 89 ? 1.337 17.611 -5.316 1.00 56.62 89 GLY A C 1
ATOM 700 O O . GLY A 1 89 ? 0.452 18.172 -5.949 1.00 56.62 89 GLY A O 1
ATOM 701 N N . GLU A 1 90 ? 2.537 18.155 -5.101 1.00 55.38 90 GLU A N 1
ATOM 702 C CA . GLU A 1 90 ? 2.839 19.572 -5.410 1.00 55.38 90 GLU A CA 1
ATOM 703 C C . GLU A 1 90 ? 4.016 19.783 -6.376 1.00 55.38 90 GLU A C 1
ATOM 705 O O . GLU A 1 90 ? 4.239 20.899 -6.832 1.00 55.38 90 GLU A O 1
ATOM 710 N N . ALA A 1 91 ? 4.804 18.751 -6.692 1.00 57.16 91 ALA A N 1
ATOM 711 C CA . ALA A 1 91 ? 5.974 18.969 -7.536 1.00 57.16 91 ALA A CA 1
ATOM 712 C C . ALA A 1 91 ? 5.592 19.183 -9.011 1.00 57.16 91 ALA A C 1
ATOM 714 O O . ALA A 1 91 ? 4.770 18.458 -9.587 1.00 57.16 91 ALA A O 1
ATOM 715 N N . GLU A 1 92 ? 6.252 20.167 -9.626 1.00 58.62 92 GLU A N 1
ATOM 716 C CA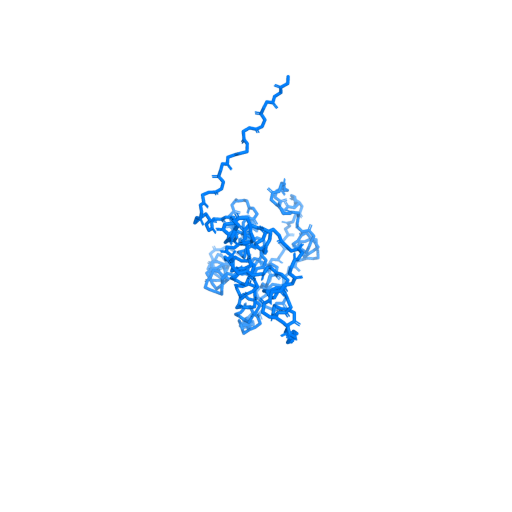 . GLU A 1 92 ? 6.437 20.225 -11.073 1.00 58.62 92 GLU A CA 1
ATOM 717 C C . GLU A 1 92 ? 7.053 18.894 -11.540 1.00 58.62 92 GLU A C 1
ATOM 719 O O . GLU A 1 92 ? 7.609 18.144 -10.735 1.00 58.62 92 GLU A O 1
ATOM 724 N N . GLY A 1 93 ? 6.851 18.533 -12.805 1.00 62.38 93 GLY A N 1
ATOM 725 C CA . GLY A 1 93 ? 7.159 17.208 -13.349 1.00 62.38 93 GLY A CA 1
ATOM 726 C C . GLY A 1 93 ? 8.595 16.695 -13.114 1.00 62.38 93 GLY A C 1
ATOM 727 O O . GLY A 1 93 ? 9.413 17.315 -12.433 1.00 62.38 93 GLY A O 1
ATOM 728 N N . PRO A 1 94 ? 8.936 15.516 -13.660 1.00 65.38 94 PRO A N 1
ATOM 729 C CA . PRO A 1 94 ? 10.311 15.025 -13.591 1.00 65.38 94 PRO A CA 1
ATOM 730 C C . PRO A 1 94 ? 11.287 16.107 -14.091 1.00 65.38 94 PRO A C 1
ATOM 732 O O . PRO A 1 94 ? 10.926 16.877 -14.983 1.00 65.38 94 PRO A O 1
ATOM 735 N N . PRO A 1 95 ? 12.501 16.204 -13.520 1.00 65.25 95 PRO A N 1
ATOM 736 C CA . PRO A 1 95 ? 13.448 17.249 -13.892 1.00 65.25 95 PRO A CA 1
ATOM 737 C C . PRO A 1 95 ? 13.663 17.267 -15.413 1.00 65.25 95 PRO A C 1
ATOM 739 O O . PRO A 1 95 ? 13.903 16.228 -16.026 1.00 65.25 95 PRO A O 1
ATOM 742 N N . ALA A 1 96 ? 13.600 18.458 -16.023 1.00 58.44 96 ALA A N 1
ATOM 743 C CA . ALA A 1 96 ? 13.625 18.659 -17.481 1.00 58.44 96 ALA A CA 1
ATOM 744 C C . ALA A 1 96 ? 14.877 18.091 -18.191 1.00 58.44 96 ALA A C 1
ATOM 746 O O . ALA A 1 96 ? 14.907 17.989 -19.415 1.00 58.44 96 ALA A O 1
ATOM 747 N N . ALA A 1 97 ? 15.905 17.705 -17.429 1.00 53.12 97 ALA A N 1
ATOM 748 C CA . ALA A 1 97 ? 17.134 17.083 -17.914 1.00 53.12 97 ALA A CA 1
ATOM 749 C C . ALA A 1 97 ? 17.062 15.545 -18.052 1.00 53.12 97 ALA A C 1
ATOM 751 O O . ALA A 1 97 ? 18.051 14.925 -18.441 1.00 53.12 97 ALA A O 1
ATOM 752 N N . SER A 1 98 ? 15.933 14.898 -17.743 1.00 55.53 98 SER A N 1
ATOM 753 C CA . SER A 1 98 ? 15.811 13.439 -17.843 1.00 55.53 98 SER A CA 1
ATOM 754 C C . SER A 1 98 ? 15.593 12.974 -19.287 1.00 55.53 98 SER A C 1
ATOM 756 O O . SER A 1 98 ? 14.470 12.944 -19.793 1.00 55.53 98 SER A O 1
ATOM 758 N N . GLY A 1 99 ? 16.654 12.509 -19.942 1.00 53.50 99 GLY A N 1
ATOM 759 C CA . GLY A 1 99 ? 16.544 11.671 -21.135 1.00 53.50 99 GLY A CA 1
ATOM 760 C C . GLY A 1 99 ? 17.663 10.630 -21.221 1.00 53.50 99 GLY A C 1
ATOM 761 O O . GLY A 1 99 ? 18.771 10.900 -20.772 1.00 53.50 99 GLY A O 1
ATOM 762 N N . PRO A 1 100 ? 17.416 9.489 -21.893 1.00 57.72 100 PRO A N 1
ATOM 763 C CA . PRO A 1 100 ? 16.471 8.448 -21.486 1.00 57.72 100 PRO A CA 1
ATOM 764 C C . PRO A 1 100 ? 17.073 7.622 -20.312 1.00 57.72 100 PRO A C 1
ATOM 766 O O . PRO A 1 100 ? 18.275 7.610 -20.102 1.00 57.72 100 PRO A O 1
ATOM 769 N N . LEU A 1 101 ? 16.321 6.895 -19.490 1.00 60.47 101 LEU A N 1
ATOM 770 C CA . LEU A 1 101 ? 15.930 5.529 -19.827 1.00 60.47 101 LEU A CA 1
ATOM 771 C C . LEU A 1 101 ? 15.058 4.961 -18.704 1.00 60.47 101 LEU A C 1
ATOM 773 O O . LEU A 1 101 ? 15.520 4.571 -17.637 1.00 60.47 101 LEU A O 1
ATOM 777 N N . LEU A 1 102 ? 13.789 4.775 -19.037 1.00 65.88 102 LEU A N 1
ATOM 778 C CA . LEU A 1 102 ? 13.076 3.599 -18.573 1.00 65.88 102 LEU A CA 1
ATOM 779 C C . LEU A 1 102 ? 13.610 2.402 -19.370 1.00 65.88 102 LEU A C 1
ATOM 781 O O . LEU A 1 102 ? 13.322 2.276 -20.568 1.00 65.88 102 LEU A O 1
ATOM 785 N N . GLU A 1 103 ? 14.399 1.533 -18.747 1.00 74.31 103 GLU A N 1
ATOM 786 C CA . GLU A 1 103 ? 14.771 0.244 -19.332 1.00 74.31 103 GLU A CA 1
ATOM 787 C C . GLU A 1 103 ? 13.756 -0.821 -18.912 1.00 74.31 103 GLU A C 1
ATOM 789 O O . GLU A 1 103 ? 13.500 -1.044 -17.728 1.00 74.31 103 GLU A O 1
ATOM 794 N N . LEU A 1 104 ? 13.163 -1.488 -19.903 1.00 77.62 104 LEU A N 1
ATOM 795 C CA . LEU A 1 104 ? 12.345 -2.668 -19.662 1.00 77.62 104 LEU A CA 1
ATOM 796 C C . LEU A 1 104 ? 13.277 -3.866 -19.521 1.00 77.62 104 LEU A C 1
ATOM 798 O O . LEU A 1 104 ? 13.913 -4.267 -20.488 1.00 77.62 104 LEU A O 1
ATOM 802 N N . THR A 1 105 ? 13.302 -4.463 -18.338 1.00 78.56 105 THR A N 1
ATOM 803 C CA . THR A 1 105 ? 14.198 -5.583 -18.013 1.00 78.56 105 THR A CA 1
ATOM 804 C C . THR A 1 105 ? 13.704 -6.931 -18.545 1.00 78.56 105 THR A C 1
ATOM 806 O O . THR A 1 105 ? 14.374 -7.943 -18.387 1.00 78.56 105 THR A O 1
ATOM 809 N N . GLY A 1 106 ? 12.494 -6.984 -19.114 1.00 77.44 106 GLY A N 1
ATOM 810 C CA . GLY A 1 106 ? 11.822 -8.237 -19.483 1.00 77.44 106 GLY A CA 1
ATOM 811 C C . GLY A 1 106 ? 11.291 -9.036 -18.285 1.00 77.44 106 GLY A C 1
ATOM 812 O O . GLY A 1 106 ? 10.491 -9.950 -18.475 1.00 77.44 106 GLY A O 1
ATOM 813 N N . VAL A 1 107 ? 11.651 -8.647 -17.058 1.00 81.75 107 VAL A N 1
ATOM 814 C CA . VAL A 1 107 ? 11.203 -9.284 -15.820 1.00 81.75 107 VAL A CA 1
ATOM 815 C C . VAL A 1 107 ? 9.707 -9.033 -15.623 1.00 81.75 107 VAL A C 1
ATOM 817 O O . VAL A 1 107 ? 9.207 -7.910 -15.761 1.00 81.75 107 VAL A O 1
ATOM 820 N N . ALA A 1 108 ? 8.969 -10.102 -15.327 1.00 85.56 108 ALA A N 1
ATOM 821 C CA . ALA A 1 108 ? 7.586 -9.989 -14.895 1.00 85.56 108 ALA A CA 1
ATOM 822 C C . ALA A 1 108 ? 7.567 -9.515 -13.432 1.00 85.56 108 ALA A C 1
ATOM 824 O O . ALA A 1 108 ? 8.205 -10.150 -12.595 1.00 85.56 108 ALA A O 1
ATOM 825 N N . PRO A 1 109 ? 6.865 -8.417 -13.108 1.00 88.50 109 PRO A N 1
ATOM 826 C CA . PRO A 1 109 ? 6.800 -7.952 -11.731 1.00 88.50 109 PRO A CA 1
ATOM 827 C C . PRO A 1 109 ? 6.035 -8.948 -10.849 1.00 88.50 109 PRO A C 1
ATOM 829 O O . PRO A 1 109 ? 4.921 -9.345 -11.200 1.00 88.50 109 PRO A O 1
ATOM 832 N N . ASP A 1 110 ? 6.583 -9.286 -9.681 1.00 88.62 110 ASP A N 1
ATOM 833 C CA . ASP A 1 110 ? 5.839 -10.012 -8.648 1.00 88.62 110 ASP A CA 1
ATOM 834 C C . ASP A 1 110 ? 4.830 -9.077 -7.970 1.00 88.62 110 ASP A C 1
ATOM 836 O O . ASP A 1 110 ? 5.207 -8.108 -7.318 1.00 88.62 110 ASP A O 1
ATOM 840 N N . LEU A 1 111 ? 3.536 -9.367 -8.118 1.00 89.31 111 LEU A N 1
ATOM 841 C CA . LEU A 1 111 ? 2.435 -8.557 -7.586 1.00 89.31 111 LEU A CA 1
ATOM 842 C C . LEU A 1 111 ? 1.997 -8.973 -6.173 1.00 89.31 111 LEU A C 1
ATOM 844 O O . LEU A 1 111 ? 1.167 -8.278 -5.571 1.00 89.31 111 LEU A O 1
ATOM 848 N N . ALA A 1 112 ? 2.503 -10.085 -5.632 1.00 90.44 112 ALA A N 1
ATOM 849 C CA . ALA A 1 112 ? 2.117 -10.564 -4.307 1.00 90.44 112 ALA A CA 1
ATOM 850 C C . ALA A 1 112 ? 2.444 -9.552 -3.186 1.00 90.44 112 ALA A C 1
ATOM 852 O O . ALA A 1 112 ? 1.559 -9.296 -2.356 1.00 90.44 112 ALA A O 1
ATOM 853 N N . PRO A 1 113 ? 3.615 -8.874 -3.181 1.00 89.00 113 PRO A N 1
ATOM 854 C CA . PRO A 1 113 ? 3.921 -7.841 -2.193 1.00 89.00 113 PRO A CA 1
ATOM 855 C C . PRO A 1 113 ? 2.950 -6.658 -2.257 1.00 89.00 113 PRO A C 1
ATOM 857 O O . PRO A 1 113 ? 2.501 -6.166 -1.223 1.00 89.00 113 PRO A O 1
ATOM 860 N N . LEU A 1 114 ? 2.563 -6.231 -3.464 1.00 88.25 114 LEU A N 1
ATOM 861 C CA . LEU A 1 114 ? 1.630 -5.118 -3.663 1.00 88.25 114 LEU A CA 1
ATOM 862 C C . LEU A 1 114 ? 0.222 -5.464 -3.174 1.00 88.25 114 LEU A C 1
ATOM 864 O O . LEU A 1 114 ? -0.415 -4.679 -2.473 1.00 88.25 114 LEU A O 1
ATOM 868 N N . THR A 1 115 ? -0.243 -6.666 -3.515 1.00 90.38 115 THR A N 1
ATOM 869 C CA . THR A 1 115 ? -1.547 -7.184 -3.087 1.00 90.38 115 THR A CA 1
ATOM 870 C C . THR A 1 115 ? -1.611 -7.290 -1.564 1.00 90.38 115 THR A C 1
ATOM 872 O O . THR A 1 115 ? -2.579 -6.839 -0.948 1.00 90.38 115 THR A O 1
ATOM 875 N N . THR A 1 116 ? -0.543 -7.802 -0.947 1.00 91.38 116 THR A N 1
ATOM 876 C CA . THR A 1 116 ? -0.412 -7.924 0.510 1.00 91.38 116 THR A CA 1
ATOM 877 C C . THR A 1 116 ? -0.401 -6.555 1.189 1.00 91.38 116 THR A C 1
ATOM 879 O O . THR A 1 116 ? -1.215 -6.309 2.082 1.00 91.38 116 THR A O 1
ATOM 882 N N . ALA A 1 117 ? 0.456 -5.631 0.740 1.00 89.00 117 ALA A N 1
ATOM 883 C CA . ALA A 1 117 ? 0.562 -4.287 1.308 1.00 89.00 117 ALA A CA 1
ATOM 884 C C . ALA A 1 117 ? -0.765 -3.520 1.208 1.00 89.00 117 ALA A C 1
ATOM 886 O O . ALA A 1 117 ? -1.225 -2.926 2.189 1.00 89.00 117 ALA A O 1
ATOM 887 N N . ARG A 1 118 ? -1.440 -3.600 0.053 1.00 89.44 118 ARG A N 1
ATOM 888 C CA . ARG A 1 118 ? -2.754 -2.983 -0.150 1.00 89.44 118 ARG A CA 1
ATOM 889 C C . ARG A 1 118 ? -3.816 -3.597 0.761 1.00 89.44 118 ARG A C 1
ATOM 891 O O . ARG A 1 118 ? -4.591 -2.860 1.370 1.00 89.44 118 ARG A O 1
ATOM 898 N N . GLY A 1 119 ? -3.836 -4.923 0.906 1.00 90.44 119 GLY A N 1
ATOM 899 C CA . GLY A 1 119 ? -4.735 -5.622 1.827 1.00 90.44 119 GLY A CA 1
ATOM 900 C C . GLY A 1 119 ? -4.545 -5.178 3.281 1.00 90.44 119 GLY A C 1
ATOM 901 O O . GLY A 1 119 ? -5.519 -4.863 3.969 1.00 90.44 119 GLY A O 1
ATOM 902 N N . GLN A 1 120 ? -3.294 -5.058 3.731 1.00 91.19 120 GLN A N 1
ATOM 903 C CA . GLN A 1 120 ? -2.954 -4.564 5.069 1.00 91.19 120 GLN A CA 1
ATOM 904 C C . GLN A 1 120 ? -3.346 -3.092 5.265 1.00 91.19 120 GLN A C 1
ATOM 906 O O . GLN A 1 120 ? -3.902 -2.728 6.304 1.00 91.19 120 GLN A O 1
ATOM 911 N N . ALA A 1 121 ? -3.090 -2.229 4.279 1.00 89.19 121 ALA A N 1
ATOM 912 C CA . ALA A 1 121 ? -3.469 -0.819 4.328 1.00 89.19 121 ALA A CA 1
ATOM 913 C C . ALA A 1 121 ? -4.998 -0.640 4.388 1.00 89.19 121 ALA A C 1
ATOM 915 O O . ALA A 1 121 ? -5.500 0.090 5.244 1.00 89.19 121 ALA A O 1
ATOM 916 N N . LEU A 1 122 ? -5.750 -1.391 3.575 1.00 88.75 122 LEU A N 1
ATOM 917 C CA . LEU A 1 122 ? -7.214 -1.452 3.640 1.00 88.75 122 LEU A CA 1
ATOM 918 C C . LEU A 1 122 ? -7.709 -1.973 4.995 1.00 88.75 122 LEU A C 1
ATOM 920 O O . LEU A 1 122 ? -8.671 -1.440 5.551 1.00 88.75 122 LEU A O 1
ATOM 924 N N . GLY A 1 123 ? -7.055 -2.997 5.545 1.00 88.94 123 GLY A N 1
ATOM 925 C CA . GLY A 1 123 ? -7.352 -3.534 6.871 1.00 88.94 123 GLY A CA 1
ATOM 926 C C . GLY A 1 123 ? -7.218 -2.474 7.967 1.00 88.94 123 GLY A C 1
ATOM 927 O O . GLY A 1 123 ? -8.154 -2.280 8.750 1.00 88.94 123 GLY A O 1
ATOM 928 N N . ARG A 1 124 ? -6.099 -1.737 7.969 1.00 88.31 124 ARG A N 1
ATOM 929 C CA . ARG A 1 124 ? -5.833 -0.622 8.894 1.00 88.31 124 ARG A CA 1
ATOM 930 C C . ARG A 1 124 ? -6.854 0.502 8.740 1.00 88.31 124 ARG A C 1
ATOM 932 O O . ARG A 1 124 ? -7.437 0.931 9.735 1.00 88.31 124 ARG A O 1
ATOM 939 N N . LEU A 1 125 ? -7.148 0.916 7.508 1.00 87.75 125 LEU A N 1
ATOM 940 C CA . LEU A 1 125 ? -8.153 1.942 7.232 1.00 87.75 125 LEU A CA 1
ATOM 941 C C . LEU A 1 125 ? -9.535 1.539 7.765 1.00 87.75 125 LEU A C 1
ATOM 943 O O . LEU A 1 125 ? -10.171 2.300 8.495 1.00 87.75 125 LEU A O 1
ATOM 947 N N . ARG A 1 126 ? -9.990 0.320 7.456 1.00 86.56 126 ARG A N 1
ATOM 948 C CA . ARG A 1 126 ? -11.275 -0.206 7.942 1.00 86.56 126 ARG A CA 1
ATOM 949 C C . ARG A 1 126 ? -11.309 -0.284 9.466 1.00 86.56 126 ARG A C 1
ATOM 951 O O . ARG A 1 126 ? -12.344 -0.008 10.072 1.00 86.56 126 ARG A O 1
ATOM 958 N N . ALA A 1 127 ? -10.201 -0.658 10.102 1.00 87.38 127 ALA A N 1
ATOM 959 C CA . ALA A 1 127 ? -10.102 -0.682 11.555 1.00 87.38 127 ALA A CA 1
ATOM 960 C C . ALA A 1 127 ? -10.221 0.721 12.164 1.00 87.38 127 ALA A C 1
ATOM 962 O O . ALA A 1 127 ? -11.009 0.905 13.094 1.00 87.38 127 ALA A O 1
ATOM 963 N N . MET A 1 128 ? -9.539 1.715 11.590 1.00 87.81 128 MET A N 1
ATOM 964 C CA . MET A 1 128 ? -9.639 3.107 12.027 1.00 87.81 128 MET A CA 1
ATOM 965 C C . MET A 1 128 ? -11.054 3.665 11.829 1.00 87.81 128 MET A C 1
ATOM 967 O O . MET A 1 128 ? -11.613 4.284 12.731 1.00 87.81 128 MET A O 1
ATOM 971 N N . GLN A 1 129 ? -11.701 3.365 10.701 1.00 86.06 129 GLN A N 1
ATOM 972 C CA . GLN A 1 129 ? -13.101 3.737 10.475 1.00 86.06 129 GLN A CA 1
ATOM 973 C C . GLN A 1 129 ? -14.033 3.129 11.531 1.00 86.06 129 GLN A C 1
ATOM 975 O O . GLN A 1 129 ? -14.893 3.830 12.071 1.00 86.06 129 GLN A O 1
ATOM 980 N N . ARG A 1 130 ? -13.857 1.843 11.872 1.00 85.44 130 ARG A N 1
ATOM 981 C CA . ARG A 1 130 ? -14.614 1.199 12.960 1.00 85.44 130 ARG A CA 1
ATOM 982 C C . ARG A 1 130 ? -1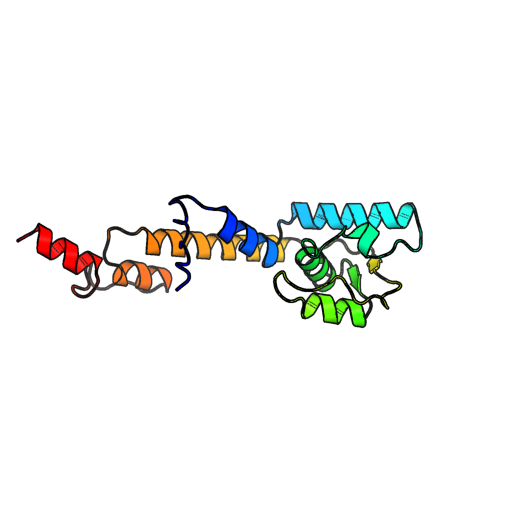4.355 1.875 14.304 1.00 85.44 130 ARG A C 1
ATOM 984 O O . ARG A 1 130 ? -15.307 2.082 15.053 1.00 85.44 130 ARG A O 1
ATOM 991 N N . TYR A 1 131 ? -13.106 2.231 14.598 1.00 88.12 131 TYR A N 1
ATOM 992 C CA . TYR A 1 131 ? -12.738 2.954 15.813 1.00 88.12 131 TYR A CA 1
ATOM 993 C C . TYR A 1 131 ? -13.435 4.320 15.888 1.00 88.12 131 TYR A C 1
ATOM 995 O O . TYR A 1 131 ? -14.144 4.585 16.856 1.00 88.12 131 TYR A O 1
ATOM 1003 N N . CYS A 1 132 ? -13.342 5.149 14.846 1.00 86.94 132 CYS A N 1
ATOM 1004 C CA . CYS A 1 132 ? -13.973 6.472 14.813 1.00 86.94 132 CYS A CA 1
ATOM 1005 C C . CYS A 1 132 ? -15.507 6.406 14.910 1.00 86.94 132 CYS A C 1
ATOM 1007 O O . CYS A 1 132 ? -16.138 7.270 15.522 1.00 86.94 132 CYS A O 1
ATOM 1009 N N . ARG A 1 133 ? -16.122 5.364 14.336 1.00 86.44 133 ARG A N 1
ATOM 1010 C CA . ARG A 1 133 ? -17.583 5.185 14.295 1.00 86.44 133 ARG A CA 1
ATOM 1011 C C . ARG A 1 133 ? -18.141 4.365 15.462 1.00 86.44 133 ARG A C 1
ATOM 1013 O O . ARG A 1 133 ? -19.357 4.186 15.547 1.00 86.44 133 ARG A O 1
ATOM 1020 N N . THR A 1 134 ? -17.297 3.856 16.362 1.00 88.62 134 THR A N 1
ATOM 1021 C CA . THR A 1 134 ? -17.761 2.982 17.444 1.00 88.62 134 THR A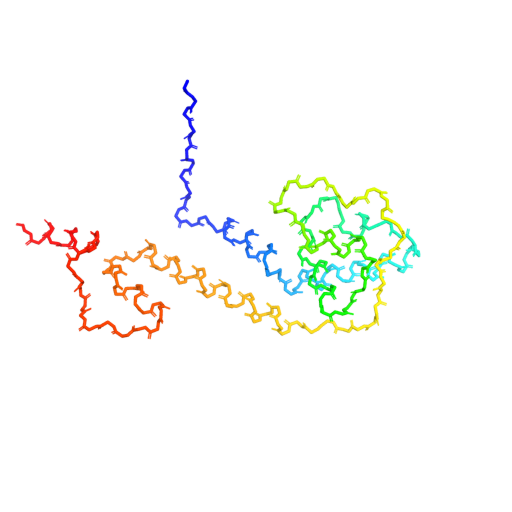 CA 1
ATOM 1022 C C . THR A 1 134 ? -18.732 3.711 18.373 1.00 88.62 134 THR A C 1
ATOM 1024 O O . THR A 1 134 ? -18.502 4.852 18.782 1.00 88.62 134 THR A O 1
ATOM 1027 N N . ARG A 1 135 ? -19.822 3.026 18.733 1.00 89.75 135 ARG A N 1
ATOM 1028 C CA . ARG A 1 135 ? -20.750 3.439 19.802 1.00 89.75 135 ARG A CA 1
ATOM 1029 C C . ARG A 1 135 ? -20.385 2.825 21.159 1.00 89.75 135 ARG A C 1
ATOM 1031 O O . ARG A 1 135 ? -21.029 3.119 22.156 1.00 89.7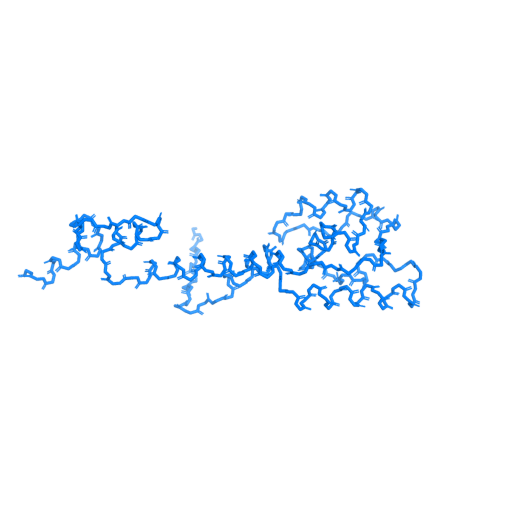5 135 ARG A O 1
ATOM 1038 N N . ARG A 1 136 ? -19.371 1.954 21.192 1.00 90.25 136 ARG A N 1
ATOM 1039 C CA . ARG A 1 136 ? -18.886 1.269 22.400 1.00 90.25 136 ARG A CA 1
ATOM 1040 C C . ARG A 1 136 ? -17.716 2.038 23.026 1.00 90.25 136 ARG A C 1
ATOM 1042 O O . ARG A 1 136 ? -17.253 3.027 22.471 1.00 90.25 136 ARG A O 1
ATOM 1049 N N . CYS A 1 137 ? -17.227 1.570 24.175 1.00 94.56 137 CYS A N 1
ATOM 1050 C CA . CYS A 1 137 ? -16.040 2.119 24.837 1.00 94.56 137 CYS A CA 1
ATOM 1051 C C . CYS A 1 137 ? -14.847 2.233 23.860 1.00 94.56 137 CYS A C 1
ATOM 1053 O O . CYS A 1 137 ? -14.439 1.229 23.269 1.00 94.56 137 CYS A O 1
ATOM 1055 N N . ARG A 1 138 ? -14.273 3.439 23.706 1.00 94.12 138 ARG A N 1
ATOM 1056 C CA . ARG A 1 138 ? -13.143 3.677 22.789 1.00 94.12 138 ARG A CA 1
ATOM 1057 C C . ARG A 1 138 ? -11.882 2.934 23.208 1.00 94.12 138 ARG A C 1
ATOM 1059 O O . ARG A 1 138 ? -11.238 2.333 22.357 1.00 94.12 138 ARG A O 1
ATOM 1066 N N . ARG A 1 139 ? -11.571 2.904 24.509 1.00 94.81 139 ARG A N 1
ATOM 1067 C CA . ARG A 1 139 ? -10.395 2.186 25.032 1.00 94.81 139 ARG A CA 1
ATOM 1068 C C . ARG A 1 139 ? -10.447 0.700 24.680 1.00 94.81 139 ARG A C 1
ATOM 1070 O O . ARG A 1 139 ? -9.469 0.149 24.208 1.00 94.81 139 ARG A O 1
ATOM 1077 N N . VAL A 1 140 ? -11.615 0.074 24.819 1.00 94.50 140 VAL A N 1
ATOM 1078 C CA . VAL A 1 140 ? -11.825 -1.336 24.448 1.00 94.50 140 VAL A CA 1
ATOM 1079 C C . VAL A 1 140 ? -11.627 -1.567 22.949 1.00 94.50 140 VAL A C 1
ATOM 1081 O O . VAL A 1 140 ? -11.059 -2.581 22.555 1.00 94.50 140 VAL A O 1
ATOM 1084 N N . ALA A 1 141 ? -12.097 -0.645 22.104 1.00 92.50 141 ALA A N 1
ATOM 1085 C CA . ALA A 1 141 ? -11.876 -0.732 20.663 1.00 92.50 141 ALA A CA 1
ATOM 1086 C C . ALA A 1 141 ? -10.388 -0.581 20.296 1.00 92.50 141 ALA A C 1
ATOM 1088 O O . ALA A 1 141 ? -9.916 -1.302 19.422 1.00 92.50 141 ALA A O 1
ATOM 1089 N N . LEU A 1 142 ? -9.666 0.314 20.978 1.00 92.56 142 LEU A N 1
ATOM 1090 C CA . LEU A 1 142 ? -8.237 0.542 20.765 1.00 92.56 142 LEU A CA 1
ATOM 1091 C C . LEU A 1 142 ? -7.384 -0.655 21.207 1.00 92.56 142 LEU A C 1
ATOM 1093 O O . LEU A 1 142 ? -6.550 -1.107 20.436 1.00 92.56 142 LEU A O 1
ATOM 1097 N N . LEU A 1 143 ? -7.640 -1.217 22.392 1.00 93.62 143 LEU A N 1
ATOM 1098 C CA . LEU A 1 143 ? -6.920 -2.397 22.892 1.00 93.62 143 LEU A CA 1
ATOM 1099 C C . LEU A 1 143 ? -7.034 -3.571 21.914 1.00 93.62 143 LEU A C 1
ATOM 1101 O O . LEU A 1 143 ? -6.033 -4.132 21.490 1.00 93.62 143 LEU A O 1
ATOM 1105 N N . ARG A 1 144 ? -8.251 -3.857 21.434 1.00 90.88 144 ARG A N 1
ATOM 1106 C CA . ARG A 1 144 ? -8.469 -4.901 20.419 1.00 90.88 144 ARG A CA 1
ATOM 1107 C C . ARG A 1 144 ? -7.740 -4.629 19.108 1.00 90.88 144 ARG A C 1
ATOM 1109 O O . ARG A 1 144 ? -7.331 -5.571 18.443 1.00 90.88 144 ARG A O 1
ATOM 1116 N N . TYR A 1 145 ? -7.621 -3.363 18.708 1.00 88.62 145 TYR A N 1
ATOM 1117 C CA . TYR A 1 145 ? -6.861 -2.987 17.516 1.00 88.62 145 TYR A CA 1
ATOM 1118 C C . TYR A 1 145 ? -5.363 -3.275 17.680 1.00 88.62 145 TYR A C 1
ATOM 1120 O O . TYR A 1 145 ? -4.735 -3.725 16.728 1.00 88.62 145 TYR A O 1
ATOM 1128 N N . LEU A 1 146 ? -4.820 -3.072 18.882 1.00 91.69 146 LEU A N 1
ATOM 1129 C CA . LEU A 1 146 ? -3.429 -3.378 19.230 1.00 91.69 146 LEU A CA 1
ATOM 1130 C C . LEU A 1 146 ? -3.180 -4.874 19.501 1.00 91.69 146 LEU A C 1
ATOM 1132 O O . LEU A 1 146 ? -2.047 -5.262 19.757 1.00 91.69 146 LEU A O 1
ATOM 1136 N N . GLY A 1 147 ? -4.215 -5.718 19.431 1.00 91.88 147 GLY A N 1
ATOM 1137 C CA . GLY A 1 147 ? -4.117 -7.148 19.739 1.00 91.88 147 GLY A CA 1
ATOM 1138 C C . GLY A 1 147 ? -4.225 -7.479 21.230 1.00 91.88 147 GLY A C 1
ATOM 1139 O O . GLY A 1 147 ? -4.038 -8.628 21.616 1.00 91.88 147 GLY A O 1
ATOM 1140 N N . GLU A 1 148 ? -4.566 -6.505 22.073 1.00 95.81 148 GLU A N 1
ATOM 1141 C CA . GLU A 1 148 ? -4.733 -6.696 23.512 1.00 95.81 148 GLU A CA 1
ATOM 1142 C C . GLU A 1 148 ? -6.149 -7.163 23.878 1.00 95.81 148 GLU A C 1
ATOM 1144 O O . GLU A 1 148 ? -7.155 -6.765 23.270 1.00 95.81 148 GLU A O 1
ATOM 1149 N N . THR A 1 149 ? -6.240 -7.976 24.936 1.00 95.50 149 THR A N 1
ATOM 1150 C CA . THR A 1 149 ? -7.520 -8.434 25.488 1.00 95.50 149 THR A CA 1
ATOM 1151 C C . THR A 1 149 ? -7.986 -7.482 26.593 1.00 95.50 149 THR A C 1
ATOM 1153 O O . THR A 1 149 ? -7.340 -7.386 27.632 1.00 95.50 149 THR A O 1
ATOM 1156 N N . PRO A 1 150 ? -9.110 -6.767 26.416 1.00 93.88 150 PRO A N 1
ATOM 1157 C CA . PRO A 1 150 ? -9.601 -5.838 27.424 1.00 93.88 150 PRO A CA 1
ATOM 1158 C C . PRO A 1 150 ? -10.178 -6.588 28.631 1.00 93.88 150 PRO A C 1
ATOM 1160 O O . PRO A 1 150 ? -11.146 -7.332 28.488 1.00 93.88 150 PRO A O 1
ATOM 1163 N N . GLU A 1 151 ? -9.658 -6.307 29.827 1.00 93.50 151 GLU A N 1
ATOM 1164 C CA . GLU A 1 151 ? -10.135 -6.891 31.094 1.00 93.50 151 GLU A CA 1
ATOM 1165 C C . GLU A 1 151 ? -11.596 -6.540 31.416 1.00 93.50 151 GLU A C 1
ATOM 1167 O O . GLU A 1 151 ? -12.306 -7.284 32.089 1.00 93.50 151 GLU A O 1
ATOM 1172 N N . ARG A 1 152 ? -12.066 -5.375 30.951 1.00 92.38 152 ARG A N 1
ATOM 1173 C CA . ARG A 1 152 ? -13.406 -4.848 31.245 1.00 92.38 152 ARG A CA 1
ATOM 1174 C C . ARG A 1 152 ? -14.123 -4.407 29.976 1.00 92.38 152 ARG A C 1
ATOM 1176 O O . ARG A 1 152 ? -13.517 -3.917 29.024 1.00 92.38 152 ARG A O 1
ATOM 1183 N N . ARG A 1 153 ? -15.459 -4.491 29.989 1.00 90.06 153 ARG A N 1
ATOM 1184 C CA . ARG A 1 153 ? -16.320 -4.044 28.872 1.00 90.06 153 ARG A CA 1
ATOM 1185 C C . ARG A 1 153 ? -16.363 -2.518 28.701 1.00 90.06 153 ARG A C 1
ATOM 1187 O O . ARG A 1 153 ? -16.604 -2.034 27.594 1.00 90.06 153 ARG A O 1
ATOM 1194 N N . HIS A 1 154 ? -16.112 -1.764 29.771 1.00 92.81 154 HIS A N 1
ATOM 1195 C CA . HIS A 1 154 ? -16.141 -0.300 29.798 1.00 92.81 154 HIS A CA 1
ATOM 1196 C C . HIS A 1 154 ? -14.966 0.233 30.619 1.00 92.81 154 HIS A C 1
ATOM 1198 O O . HIS A 1 154 ? -14.678 -0.299 31.685 1.00 92.81 154 HIS A O 1
ATOM 1204 N N . CYS A 1 155 ? -14.301 1.290 30.138 1.00 94.31 155 CYS A N 1
ATOM 1205 C CA . CYS A 1 155 ? -13.181 1.901 30.863 1.00 94.31 155 CYS A CA 1
ATOM 1206 C C . CYS A 1 155 ? -13.612 2.997 31.842 1.00 94.31 155 CYS A C 1
ATOM 1208 O O . CYS A 1 155 ? -12.811 3.430 32.654 1.00 94.31 155 CYS A O 1
ATOM 1210 N N . GLY A 1 156 ? -14.845 3.501 31.731 1.00 92.50 156 GLY A N 1
ATOM 1211 C CA . GLY A 1 156 ? -15.355 4.580 32.582 1.00 92.50 156 GLY A CA 1
ATOM 1212 C C . GLY A 1 156 ? -14.831 5.985 32.247 1.00 92.50 156 GLY A C 1
ATOM 1213 O O . GLY A 1 156 ? -15.475 6.958 32.616 1.00 92.50 156 GLY A O 1
ATOM 1214 N N . SER A 1 157 ? -13.751 6.121 31.485 1.00 93.56 157 SER A N 1
ATOM 1215 C CA . SER A 1 157 ? -13.045 7.398 31.278 1.00 93.56 157 SER A CA 1
ATOM 1216 C C . SER A 1 157 ? -13.006 7.913 29.833 1.00 93.56 157 SER A C 1
ATOM 1218 O O . SER A 1 157 ? -12.286 8.857 29.542 1.00 93.56 157 SER A O 1
ATOM 1220 N N . CYS A 1 158 ? -13.730 7.286 28.898 1.00 94.50 158 CYS A N 1
ATOM 1221 C CA . CYS A 1 158 ? -13.824 7.788 27.520 1.00 94.50 158 CYS A CA 1
ATOM 1222 C C . CYS A 1 158 ? -15.152 8.502 27.253 1.00 94.50 158 CYS A C 1
ATOM 1224 O O . CYS A 1 158 ? -16.164 8.187 27.883 1.00 94.50 158 CYS A O 1
ATOM 1226 N N . ASP A 1 159 ? -15.168 9.360 26.230 1.00 92.56 159 ASP A N 1
ATOM 1227 C CA . ASP A 1 159 ? -16.342 10.098 25.740 1.00 92.56 159 ASP A CA 1
ATOM 1228 C C . ASP A 1 159 ? -17.602 9.222 25.589 1.00 92.56 159 ASP A C 1
ATOM 1230 O O . ASP A 1 159 ? -18.710 9.625 25.946 1.00 92.56 159 ASP A O 1
ATOM 1234 N N . ARG A 1 160 ? -17.456 7.988 25.090 1.00 93.19 160 ARG A N 1
ATOM 1235 C CA . ARG A 1 160 ? -18.568 7.035 24.944 1.00 93.19 160 ARG A CA 1
ATOM 1236 C C . ARG A 1 160 ? -19.086 6.513 26.284 1.00 93.19 160 ARG A C 1
ATOM 1238 O O . ARG A 1 160 ? -20.294 6.362 26.440 1.00 93.19 160 ARG A O 1
ATOM 1245 N N . CYS A 1 161 ? -18.202 6.255 27.247 1.00 93.69 161 CYS A N 1
ATOM 1246 C CA . CYS A 1 161 ? -18.594 5.850 28.599 1.00 93.69 161 CYS A CA 1
ATOM 1247 C C . CYS A 1 161 ? -19.244 7.006 29.367 1.00 93.69 161 CYS A C 1
ATOM 1249 O O . CYS A 1 161 ? -20.226 6.790 30.068 1.00 93.69 161 CYS A O 1
ATOM 1251 N N . GLU A 1 162 ? -18.735 8.225 29.203 1.00 91.81 162 GLU A N 1
ATOM 1252 C CA . GLU A 1 162 ? -19.303 9.423 29.824 1.00 91.81 162 GLU A CA 1
ATOM 1253 C C . GLU A 1 162 ? -20.709 9.731 29.319 1.00 91.81 162 GLU A C 1
ATOM 1255 O O . GLU A 1 162 ? -21.602 9.994 30.121 1.00 91.81 162 GLU A O 1
ATOM 1260 N N . ARG A 1 163 ? -20.933 9.668 27.999 1.00 88.62 163 ARG A N 1
ATOM 1261 C CA . ARG A 1 163 ? -22.282 9.827 27.435 1.00 88.62 163 ARG A CA 1
ATOM 1262 C C . ARG A 1 163 ? -23.229 8.737 27.929 1.00 88.62 163 ARG A C 1
ATOM 1264 O O . ARG A 1 163 ? -24.355 9.049 28.286 1.00 88.62 163 ARG A O 1
ATOM 1271 N N . GLY A 1 164 ? -22.770 7.484 27.981 1.00 82.06 164 GLY A N 1
ATOM 1272 C CA . GLY A 1 164 ? -23.577 6.366 28.478 1.00 82.06 164 GLY A CA 1
ATOM 1273 C C . GLY A 1 164 ? -24.036 6.550 29.927 1.00 82.06 164 GLY A C 1
ATOM 1274 O O . GLY A 1 164 ? -25.175 6.227 30.235 1.00 82.06 164 GLY A O 1
ATOM 1275 N N . ARG A 1 165 ? -23.192 7.127 30.795 1.00 80.50 165 ARG A N 1
ATOM 1276 C CA . ARG A 1 165 ? -23.584 7.456 32.175 1.00 80.50 165 ARG A CA 1
ATOM 1277 C C . ARG A 1 165 ? -24.643 8.551 32.247 1.00 80.50 165 ARG A C 1
ATOM 1279 O O . ARG A 1 165 ? -25.602 8.395 32.986 1.00 80.50 165 ARG A O 1
ATOM 1286 N N . ARG A 1 166 ? -24.486 9.622 31.462 1.00 75.00 166 ARG A N 1
ATOM 1287 C CA . ARG A 1 166 ? -25.434 10.751 31.450 1.00 75.00 166 ARG A CA 1
ATOM 1288 C C . ARG A 1 166 ? -26.841 10.362 30.999 1.00 75.00 166 ARG A C 1
ATOM 1290 O O . ARG A 1 166 ? -27.785 10.999 31.420 1.00 75.00 166 ARG A O 1
ATOM 1297 N N . VAL A 1 167 ? -26.972 9.360 30.129 1.00 73.19 167 VAL A N 1
ATOM 1298 C CA . VAL A 1 167 ? -28.283 8.867 29.662 1.00 73.19 167 VAL A CA 1
ATOM 1299 C C . VAL A 1 167 ? -28.936 7.919 30.678 1.00 73.19 167 VAL A C 1
ATOM 1301 O O . VAL A 1 167 ? -30.140 7.714 30.628 1.00 73.19 167 VAL A O 1
ATOM 1304 N N . ALA A 1 168 ? -28.151 7.318 31.573 1.00 64.12 168 ALA A N 1
ATOM 1305 C CA . ALA A 1 168 ? -28.633 6.376 32.584 1.00 64.12 168 ALA A CA 1
ATOM 1306 C C . ALA A 1 168 ? -28.941 7.032 33.946 1.00 64.12 168 ALA A C 1
ATOM 1308 O O . ALA A 1 168 ? -29.281 6.313 34.882 1.00 64.12 168 ALA A O 1
ATOM 1309 N N . SER A 1 169 ? -28.757 8.353 34.064 1.00 52.81 169 SER A N 1
ATOM 1310 C CA . SER A 1 169 ? -29.094 9.170 35.245 1.00 52.81 169 SER A CA 1
ATOM 1311 C C . SER A 1 169 ? -30.378 9.939 34.972 1.00 52.81 169 SER A C 1
ATOM 1313 O O . SER A 1 169 ? -31.151 10.124 35.931 1.00 52.81 169 SER A O 1
#

Foldseek 3Di:
DDPPPPPPCPLPNCPVLVLVLCQQQNDPVVLVVLLVLVVVVCVVPVWDPPCVSQPPDDSCLSSVLLCCVQVQWPADPQVNVCSVVPDPGDDDDRPPPQTDDGDGPVDDGDCPVSVVVSVVSVVVVVLVSCLVPDLFANVCSVCVVVVHDDPDRHPCPDPSNVVVVVVVD

Radius of gyration: 22.63 Å; chains: 1; bounding box: 49×48×67 Å